Protein AF-A0A6N8BMF3-F1 (afdb_monomer_lite)

Radius of gyration: 26.38 Å; chains: 1; bounding box: 86×35×51 Å

Foldseek 3Di:
DDPPDPDPDDDPPPPPDDPDPPDPPVVVVVVVVVVVVVVVVVVVVLVVVVVCVVVPNDPDPVVVVVVVVVVVVVVVVVVVVVVVVVVVVVVVVVVVD

pLDDT: mean 70.54, std 13.39, range [40.81, 91.19]

Structure (mmCIF, N/CA/C/O backbone):
data_AF-A0A6N8BMF3-F1
#
_entry.id   AF-A0A6N8BMF3-F1
#
loop_
_atom_site.group_PDB
_atom_site.id
_atom_site.type_symbol
_atom_site.label_atom_id
_atom_site.label_alt_id
_atom_site.label_comp_id
_atom_site.label_asym_id
_atom_site.label_entity_id
_atom_site.label_seq_id
_atom_site.pdbx_PDB_ins_code
_atom_site.Cartn_x
_atom_site.Cartn_y
_atom_site.Cartn_z
_atom_site.occupancy
_atom_site.B_iso_or_equiv
_atom_site.auth_seq_id
_atom_site.auth_comp_id
_atom_site.auth_asym_id
_atom_site.auth_atom_id
_atom_site.pdbx_PDB_model_num
ATOM 1 N N . MET A 1 1 ? 69.470 -24.530 19.894 1.00 49.72 1 MET A N 1
ATOM 2 C CA . MET A 1 1 ? 68.523 -23.809 19.019 1.00 49.72 1 MET A CA 1
ATOM 3 C C . MET A 1 1 ? 68.241 -24.655 17.790 1.00 49.72 1 MET A C 1
ATOM 5 O O . MET A 1 1 ? 69.064 -24.700 16.888 1.00 49.72 1 MET A O 1
ATOM 9 N N . LYS A 1 2 ? 67.109 -25.357 17.775 1.00 51.22 2 LYS A N 1
ATOM 10 C CA . LYS A 1 2 ? 66.455 -25.818 16.549 1.00 51.22 2 LYS A CA 1
ATOM 11 C C . LYS A 1 2 ? 65.011 -25.383 16.727 1.00 51.22 2 LYS A C 1
ATOM 13 O O . LYS A 1 2 ? 64.317 -25.888 17.598 1.00 51.22 2 LYS A O 1
ATOM 18 N N . ILE A 1 3 ? 64.687 -24.270 16.087 1.00 57.69 3 ILE A N 1
ATOM 19 C CA . ILE A 1 3 ? 63.362 -23.671 16.124 1.00 57.69 3 ILE A CA 1
ATOM 20 C C . ILE A 1 3 ? 62.631 -24.413 15.018 1.00 57.69 3 ILE A C 1
ATOM 22 O O . ILE A 1 3 ? 62.849 -24.120 13.844 1.00 57.69 3 ILE A O 1
ATOM 26 N N . ASP A 1 4 ? 61.891 -25.455 15.382 1.00 56.50 4 ASP A N 1
ATOM 27 C CA . ASP A 1 4 ? 61.059 -26.167 14.424 1.00 56.50 4 ASP A CA 1
ATOM 28 C C . ASP A 1 4 ? 60.002 -25.183 13.921 1.00 56.50 4 ASP A C 1
ATOM 30 O O . ASP A 1 4 ? 59.132 -24.717 14.659 1.00 56.50 4 ASP A O 1
ATOM 34 N N . ALA A 1 5 ? 60.170 -24.780 12.665 1.00 56.88 5 ALA A N 1
ATOM 35 C CA . ALA A 1 5 ? 59.280 -23.885 11.963 1.00 56.88 5 ALA A CA 1
ATOM 36 C C . ALA A 1 5 ? 57.910 -24.559 11.850 1.00 56.88 5 ALA A C 1
ATOM 38 O O . ALA A 1 5 ? 57.714 -25.486 11.063 1.00 56.88 5 ALA A O 1
ATOM 39 N N . ILE A 1 6 ? 56.959 -24.087 12.6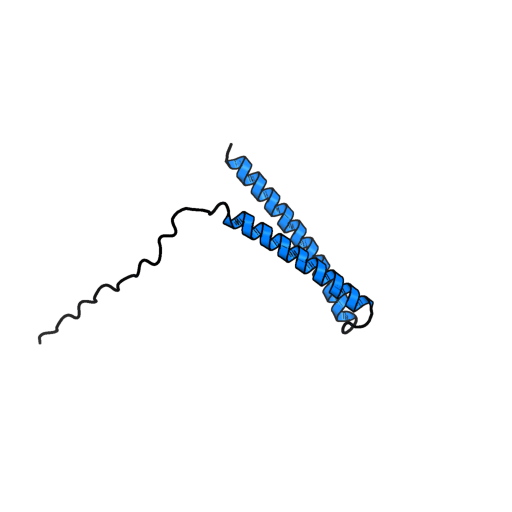53 1.00 58.41 6 ILE A N 1
ATOM 40 C CA . ILE A 1 6 ? 55.543 -24.404 12.509 1.00 58.41 6 ILE A CA 1
ATOM 41 C C . ILE A 1 6 ? 55.089 -23.742 11.207 1.00 58.41 6 I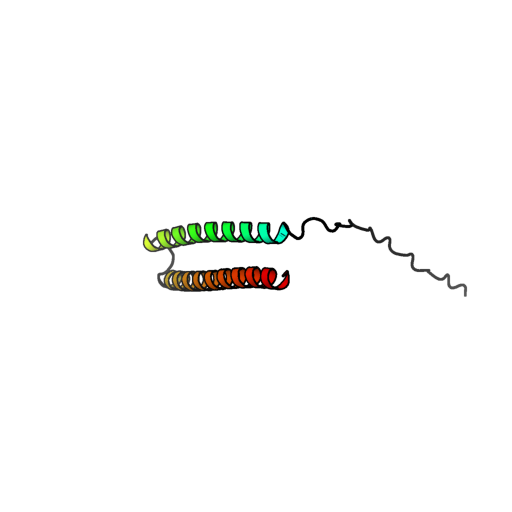LE A C 1
ATOM 43 O O . ILE A 1 6 ? 54.722 -22.569 11.177 1.00 58.41 6 ILE A O 1
ATOM 47 N N . LEU A 1 7 ? 55.186 -24.482 10.104 1.00 66.12 7 LEU A N 1
ATOM 48 C CA . LEU A 1 7 ? 54.560 -24.116 8.842 1.00 66.12 7 LEU A CA 1
ATOM 49 C C . LEU A 1 7 ? 53.037 -24.100 9.067 1.00 66.12 7 LEU A C 1
ATOM 51 O O . LEU A 1 7 ? 52.485 -25.128 9.474 1.00 66.12 7 LEU A O 1
ATOM 55 N N . PRO A 1 8 ? 52.337 -22.975 8.837 1.00 63.81 8 PRO A N 1
ATOM 56 C CA . PRO A 1 8 ? 50.885 -22.950 8.906 1.00 63.81 8 PRO A CA 1
ATOM 57 C C . PRO A 1 8 ? 50.338 -23.847 7.795 1.00 63.81 8 PRO A C 1
ATOM 59 O O . PRO A 1 8 ? 50.563 -23.599 6.610 1.00 63.81 8 PRO A O 1
ATOM 62 N N . GLN A 1 9 ? 49.658 -24.927 8.178 1.00 70.81 9 GLN A N 1
ATOM 63 C CA . GLN A 1 9 ? 48.990 -25.785 7.208 1.00 70.81 9 GLN A CA 1
ATOM 64 C C . GLN A 1 9 ? 47.842 -25.007 6.552 1.00 70.81 9 GLN A C 1
ATOM 66 O O . GLN A 1 9 ? 47.112 -24.302 7.257 1.00 70.81 9 GLN A O 1
ATOM 71 N N . PRO A 1 10 ? 47.671 -25.106 5.222 1.00 65.00 10 PRO A N 1
ATOM 72 C CA . PRO A 1 10 ? 46.571 -24.452 4.539 1.00 65.00 10 PRO A CA 1
ATOM 73 C C . PRO A 1 10 ? 45.253 -25.003 5.081 1.00 65.00 10 PRO A C 1
ATOM 75 O O . PRO A 1 10 ? 45.021 -26.211 5.118 1.00 65.00 10 PRO A O 1
ATOM 78 N N . ILE A 1 11 ? 44.404 -24.089 5.534 1.00 70.38 11 ILE A N 1
ATOM 79 C CA . ILE A 1 11 ? 43.059 -24.386 6.009 1.00 70.38 11 ILE A CA 1
ATOM 80 C C . ILE A 1 11 ? 42.307 -25.020 4.829 1.00 70.38 11 ILE A C 1
ATOM 82 O O . ILE A 1 11 ? 42.258 -24.399 3.763 1.00 70.38 11 ILE A O 1
ATOM 86 N N . PRO A 1 12 ? 41.722 -26.224 4.964 1.00 58.06 12 PRO A N 1
ATOM 87 C CA . PRO A 1 12 ? 40.870 -26.771 3.924 1.00 58.06 12 PRO A CA 1
ATOM 88 C C . PRO A 1 12 ? 39.619 -25.897 3.841 1.00 58.06 12 PRO A C 1
ATOM 90 O O . PRO A 1 12 ? 38.709 -26.000 4.668 1.00 58.06 12 PRO A O 1
ATOM 93 N N . ILE A 1 13 ? 39.578 -25.011 2.849 1.00 58.91 13 ILE A N 1
ATOM 94 C CA . ILE A 1 13 ? 38.346 -24.329 2.483 1.00 58.91 13 ILE A CA 1
ATOM 95 C C . ILE A 1 13 ? 37.462 -25.410 1.875 1.00 58.91 13 ILE A C 1
ATOM 97 O O . ILE A 1 13 ? 37.695 -25.872 0.761 1.00 58.91 13 ILE A O 1
ATOM 101 N N . LYS A 1 14 ? 36.472 -25.873 2.646 1.00 58.00 14 LYS A N 1
ATOM 102 C CA . LYS A 1 14 ? 35.322 -26.568 2.074 1.00 58.00 14 LYS A CA 1
ATOM 103 C C . LYS A 1 14 ? 34.699 -25.592 1.084 1.00 58.00 14 LYS A C 1
ATOM 105 O O . LYS A 1 14 ? 34.019 -24.656 1.498 1.00 58.00 14 LYS A O 1
ATOM 110 N N . GLU A 1 15 ? 34.955 -25.819 -0.198 1.00 50.44 15 GLU A N 1
ATOM 111 C CA . GLU A 1 15 ? 34.180 -25.273 -1.305 1.00 50.44 15 GLU A CA 1
ATOM 112 C C . GLU A 1 15 ? 32.743 -25.783 -1.156 1.00 50.44 15 GLU A C 1
ATOM 114 O O . GLU A 1 15 ? 32.328 -26.813 -1.685 1.00 50.44 15 GLU A O 1
ATOM 119 N N . GLY A 1 16 ? 31.991 -25.080 -0.314 1.00 46.03 16 GLY A N 1
ATOM 120 C CA . GLY A 1 16 ? 30.554 -25.182 -0.226 1.00 46.03 16 GLY A CA 1
ATOM 121 C C . GLY A 1 16 ? 29.973 -24.558 -1.478 1.00 46.03 16 GLY A C 1
ATOM 122 O O . GLY A 1 16 ? 29.729 -23.362 -1.503 1.00 46.03 16 GLY A O 1
ATOM 123 N N . GLN A 1 17 ? 29.766 -25.415 -2.474 1.00 45.31 17 GLN A N 1
ATOM 124 C CA . GLN A 1 17 ? 28.776 -25.283 -3.536 1.00 45.31 17 GLN A CA 1
ATOM 125 C C . GLN A 1 17 ? 28.929 -24.027 -4.396 1.00 45.31 17 GLN A C 1
ATOM 127 O O . GLN A 1 17 ? 28.407 -22.951 -4.125 1.00 45.31 17 GLN A O 1
ATOM 132 N N . THR A 1 18 ? 29.580 -24.247 -5.532 1.00 41.84 18 THR A N 1
ATOM 133 C CA . THR A 1 18 ? 29.291 -23.557 -6.783 1.00 41.84 18 THR A CA 1
ATOM 134 C C . THR A 1 18 ? 27.784 -23.599 -7.063 1.00 41.84 18 THR A C 1
ATOM 136 O O . THR A 1 18 ? 27.284 -24.528 -7.701 1.00 41.84 18 THR A O 1
ATOM 139 N N . SER A 1 19 ? 27.051 -22.592 -6.597 1.00 42.94 19 SER A N 1
ATOM 140 C CA . SER A 1 19 ? 25.792 -22.192 -7.216 1.00 42.94 19 SER A CA 1
ATOM 141 C C . SER A 1 19 ? 26.156 -21.641 -8.588 1.00 42.94 19 SER A C 1
ATOM 143 O O . SER A 1 19 ? 26.660 -20.524 -8.711 1.00 42.94 19 SER A O 1
ATOM 145 N N . GLY A 1 20 ? 26.018 -22.481 -9.611 1.00 40.81 20 GLY A N 1
ATOM 146 C CA . GLY A 1 20 ? 26.188 -22.072 -10.998 1.00 40.81 20 GLY A CA 1
ATOM 147 C C . GLY A 1 20 ? 25.232 -20.933 -11.378 1.00 40.81 20 GLY A C 1
ATOM 148 O O . GLY A 1 20 ? 24.288 -20.635 -10.644 1.00 40.81 20 GLY A O 1
ATOM 149 N N . PRO A 1 21 ? 25.449 -20.297 -12.539 1.00 45.66 21 PRO A N 1
ATOM 150 C CA . PRO A 1 21 ? 24.566 -19.262 -13.051 1.00 45.66 21 PRO A CA 1
ATOM 151 C C . PRO A 1 21 ? 23.280 -19.923 -13.565 1.00 45.66 21 PRO A C 1
ATOM 153 O O . PRO A 1 21 ? 23.152 -20.232 -14.747 1.00 45.66 21 PRO A O 1
ATOM 156 N N . ALA A 1 22 ? 22.343 -20.186 -12.662 1.00 49.47 22 ALA A N 1
ATOM 157 C CA . ALA A 1 22 ? 20.988 -20.608 -12.975 1.00 49.47 22 ALA A CA 1
ATOM 158 C C . ALA A 1 22 ? 20.021 -19.825 -12.071 1.00 49.47 22 ALA A C 1
ATOM 160 O O . ALA A 1 22 ? 20.182 -19.806 -10.855 1.00 49.47 22 ALA A O 1
ATOM 161 N N . ASP A 1 23 ? 19.048 -19.163 -12.698 1.00 48.56 23 ASP A N 1
ATOM 162 C CA . ASP A 1 23 ? 17.831 -18.597 -12.091 1.00 48.56 23 ASP A CA 1
ATOM 163 C C . ASP A 1 23 ? 17.882 -17.254 -11.343 1.00 48.56 23 ASP A C 1
ATOM 165 O O . ASP A 1 23 ? 17.046 -16.964 -10.488 1.00 48.56 23 ASP A O 1
ATOM 169 N N . GLU A 1 24 ? 18.739 -16.319 -11.758 1.00 54.34 24 GLU A N 1
ATOM 170 C CA . GLU A 1 24 ? 18.587 -14.915 -11.323 1.00 54.34 24 GLU A CA 1
ATOM 171 C C . GLU A 1 24 ? 17.301 -14.255 -11.879 1.00 54.34 24 GLU A C 1
ATOM 173 O O . GLU A 1 24 ? 16.752 -13.329 -11.281 1.00 54.34 24 GLU A O 1
ATOM 178 N N . LYS A 1 25 ? 16.762 -14.772 -12.996 1.00 53.16 25 LYS A N 1
ATOM 179 C CA . LYS A 1 25 ? 15.520 -14.275 -13.618 1.00 53.16 25 LYS A CA 1
ATOM 180 C C . LYS A 1 25 ? 14.242 -14.712 -12.889 1.00 53.16 25 LYS A C 1
ATOM 182 O O . LYS A 1 25 ? 13.264 -13.968 -12.939 1.00 53.16 25 LYS A O 1
ATOM 187 N N . ASP A 1 26 ? 14.258 -15.840 -12.177 1.00 57.19 26 ASP A N 1
ATOM 188 C CA . ASP A 1 26 ? 13.107 -16.313 -11.388 1.00 57.19 26 ASP A CA 1
ATOM 189 C C . ASP A 1 26 ? 13.085 -15.749 -9.958 1.00 57.19 26 ASP A C 1
ATOM 191 O O . ASP A 1 26 ? 12.025 -15.649 -9.340 1.00 57.19 26 ASP A O 1
ATOM 195 N N . SER A 1 27 ? 14.225 -15.278 -9.447 1.00 69.50 27 SER A N 1
ATOM 196 C CA . SER A 1 27 ? 14.361 -14.727 -8.091 1.00 69.50 27 SER A CA 1
ATOM 197 C C . SER A 1 27 ? 13.522 -13.462 -7.857 1.00 69.50 27 SER A C 1
ATOM 199 O O . SER A 1 27 ? 12.707 -13.410 -6.931 1.00 69.50 27 SER A O 1
ATOM 201 N N . PHE A 1 28 ? 13.660 -12.442 -8.713 1.00 72.44 28 PHE A N 1
ATOM 202 C CA . PHE A 1 28 ? 12.976 -11.160 -8.506 1.00 72.44 28 PHE A CA 1
ATOM 203 C C . PHE A 1 28 ? 11.463 -11.257 -8.738 1.00 72.44 28 PHE A C 1
ATOM 205 O O . PHE A 1 28 ? 10.681 -10.703 -7.966 1.00 72.44 28 PHE A O 1
ATOM 212 N N . GLY A 1 29 ? 11.037 -11.982 -9.777 1.00 79.44 29 GLY A N 1
ATOM 213 C CA . GLY A 1 29 ? 9.618 -12.200 -10.067 1.00 79.44 29 GLY A CA 1
ATOM 214 C C . GLY A 1 29 ? 8.915 -12.963 -8.944 1.00 79.44 29 GLY A C 1
ATOM 215 O O . GLY A 1 29 ? 7.814 -12.585 -8.538 1.00 79.44 29 GLY A O 1
ATOM 216 N N . HIS A 1 30 ? 9.578 -13.978 -8.384 1.00 80.94 30 HIS A N 1
ATOM 217 C CA . HIS A 1 30 ? 9.086 -14.714 -7.224 1.00 80.94 30 HIS A CA 1
ATOM 218 C C . HIS A 1 30 ? 9.022 -13.829 -5.969 1.00 80.94 30 HIS A C 1
ATOM 220 O O . HIS A 1 30 ? 8.001 -13.820 -5.280 1.00 80.94 30 HIS A O 1
ATOM 226 N N . LEU A 1 31 ? 10.053 -13.015 -5.709 1.00 79.19 31 LEU A N 1
ATOM 227 C CA . LEU A 1 31 ? 10.078 -12.064 -4.591 1.00 79.19 31 LEU A CA 1
ATOM 228 C C . LEU A 1 31 ? 8.968 -11.005 -4.705 1.00 79.19 31 LEU A C 1
ATOM 230 O O . LEU A 1 31 ? 8.309 -10.676 -3.717 1.00 79.19 31 LEU A O 1
ATOM 234 N N . LEU A 1 32 ? 8.725 -10.492 -5.913 1.00 75.50 32 LEU A N 1
ATOM 235 C CA . LEU A 1 32 ? 7.660 -9.532 -6.188 1.00 75.50 32 LEU A CA 1
ATOM 236 C C . LEU A 1 32 ? 6.279 -10.169 -6.008 1.00 75.50 32 LEU A C 1
ATOM 238 O O . LEU A 1 32 ? 5.405 -9.570 -5.387 1.00 75.50 32 LEU A O 1
ATOM 242 N N . ASN A 1 33 ? 6.082 -11.391 -6.508 1.00 82.31 33 ASN A N 1
ATOM 243 C CA . ASN A 1 33 ? 4.835 -12.134 -6.324 1.00 82.31 33 ASN A CA 1
ATOM 244 C C . ASN A 1 33 ? 4.562 -12.398 -4.836 1.00 82.31 33 ASN A C 1
ATOM 246 O O . ASN A 1 33 ? 3.445 -12.187 -4.365 1.00 82.31 33 ASN A O 1
ATOM 250 N N . GLN A 1 34 ? 5.597 -12.777 -4.085 1.00 83.81 34 GLN A N 1
ATOM 251 C CA . GLN A 1 34 ? 5.511 -12.964 -2.642 1.00 83.81 34 GLN A CA 1
ATOM 252 C C . GLN A 1 34 ? 5.160 -11.653 -1.927 1.00 83.81 34 GLN A C 1
ATOM 254 O O . GLN A 1 34 ? 4.208 -11.620 -1.158 1.00 83.81 34 GLN A O 1
ATOM 259 N N . SER A 1 35 ? 5.830 -10.550 -2.267 1.00 75.75 35 SER A N 1
ATOM 260 C CA . SER A 1 35 ? 5.551 -9.230 -1.682 1.00 75.75 35 SER A CA 1
ATOM 261 C C . SER A 1 35 ? 4.125 -8.750 -1.976 1.00 75.75 35 SER A C 1
ATOM 263 O O . SER A 1 35 ? 3.482 -8.142 -1.125 1.00 75.75 35 SER A O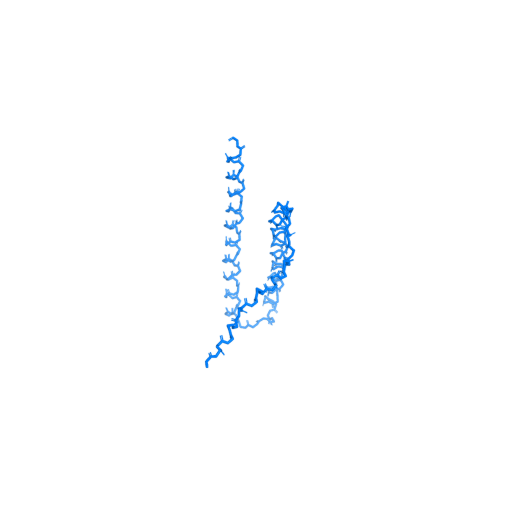 1
ATOM 265 N N . LEU A 1 36 ? 3.596 -9.044 -3.171 1.00 81.75 36 LEU A N 1
ATOM 266 C CA . LEU A 1 36 ? 2.207 -8.742 -3.535 1.00 81.75 36 LEU A CA 1
ATOM 267 C C . LEU A 1 36 ? 1.203 -9.583 -2.736 1.00 81.75 36 LEU A C 1
ATOM 269 O O . LEU A 1 36 ? 0.164 -9.063 -2.327 1.00 81.75 36 LEU A O 1
ATOM 273 N N . LYS A 1 37 ? 1.506 -10.863 -2.488 1.00 86.12 37 LYS A N 1
ATOM 274 C CA . LYS A 1 37 ? 0.698 -11.721 -1.607 1.00 86.12 37 LYS A CA 1
ATOM 275 C C . LYS A 1 37 ? 0.731 -11.229 -0.164 1.00 86.12 37 LYS A C 1
ATOM 277 O O . LYS A 1 37 ? -0.320 -11.151 0.466 1.00 86.12 37 LYS A O 1
ATOM 282 N N . ASP A 1 38 ? 1.903 -10.848 0.330 1.00 82.25 38 ASP A N 1
ATOM 283 C CA . ASP A 1 38 ? 2.080 -10.341 1.692 1.00 82.25 38 ASP A CA 1
ATOM 284 C C . ASP A 1 38 ? 1.346 -9.007 1.884 1.00 82.25 38 ASP A C 1
ATOM 286 O O . ASP A 1 38 ? 0.676 -8.800 2.896 1.00 82.25 38 ASP A O 1
ATOM 290 N N . LEU A 1 39 ? 1.374 -8.131 0.875 1.00 82.44 39 LEU A N 1
ATOM 291 C CA . LEU A 1 39 ? 0.593 -6.897 0.860 1.00 82.44 39 LEU A CA 1
ATOM 292 C C . LEU A 1 39 ? -0.915 -7.178 0.895 1.00 82.44 39 LEU A C 1
ATOM 294 O O . LEU A 1 39 ? -1.634 -6.535 1.655 1.00 82.44 39 LEU A O 1
ATOM 298 N N . ASN A 1 40 ? -1.400 -8.142 0.107 1.00 84.25 40 ASN A N 1
ATOM 299 C CA . ASN A 1 40 ? -2.811 -8.529 0.119 1.00 84.25 40 ASN A CA 1
ATOM 300 C C . ASN A 1 40 ? -3.230 -9.081 1.492 1.00 84.25 40 ASN A C 1
ATOM 302 O O . ASN A 1 40 ? -4.247 -8.665 2.042 1.00 84.25 40 ASN A O 1
ATOM 306 N N . ALA A 1 41 ? -2.405 -9.941 2.093 1.00 85.00 41 ALA A N 1
ATOM 307 C CA . ALA A 1 41 ? -2.635 -10.445 3.443 1.00 85.00 41 ALA A CA 1
ATOM 308 C C . ALA A 1 41 ? -2.633 -9.315 4.493 1.00 85.00 41 ALA A C 1
ATOM 310 O O . ALA A 1 41 ? -3.467 -9.311 5.401 1.00 85.00 41 ALA A O 1
ATOM 311 N N . SER A 1 42 ? -1.736 -8.332 4.358 1.00 77.00 42 SER A N 1
ATOM 312 C CA . SER A 1 42 ? -1.698 -7.148 5.223 1.00 77.00 42 SER A CA 1
ATOM 313 C C . SER A 1 42 ? -2.926 -6.258 5.037 1.00 77.00 42 SER A C 1
ATOM 315 O O . SER A 1 42 ? -3.414 -5.703 6.017 1.00 77.00 42 SER A O 1
ATOM 317 N N . GLN A 1 43 ? -3.444 -6.135 3.814 1.00 76.44 43 GLN A N 1
ATOM 318 C CA . GLN A 1 43 ? -4.656 -5.372 3.520 1.00 76.44 43 GLN A CA 1
ATOM 319 C C . GLN A 1 43 ? -5.875 -5.999 4.203 1.00 76.44 43 GLN A C 1
ATOM 321 O O . GLN A 1 43 ? -6.603 -5.305 4.904 1.00 76.44 43 GLN A O 1
ATOM 326 N N . VAL A 1 44 ? -6.040 -7.320 4.089 1.00 85.94 44 VAL A N 1
ATOM 327 C CA . VAL A 1 44 ? -7.131 -8.051 4.756 1.00 85.94 44 VAL A CA 1
ATOM 328 C C . VAL A 1 44 ? -7.033 -7.934 6.282 1.00 85.94 44 VAL A C 1
ATOM 330 O O . VAL A 1 44 ? -8.040 -7.723 6.953 1.00 85.94 44 VAL A O 1
ATOM 333 N N . LYS A 1 45 ? -5.820 -8.019 6.847 1.00 78.12 45 LYS A N 1
ATOM 334 C CA . LYS A 1 45 ? -5.598 -7.784 8.284 1.00 78.12 45 LYS A CA 1
ATOM 335 C C . LYS A 1 45 ? -5.932 -6.357 8.708 1.00 78.12 45 LYS A C 1
ATOM 337 O O . LYS A 1 45 ? -6.482 -6.171 9.789 1.00 78.12 45 LYS A O 1
ATOM 342 N N . ALA A 1 46 ? -5.577 -5.366 7.893 1.00 70.75 46 ALA A N 1
ATOM 343 C CA . ALA A 1 46 ? -5.890 -3.972 8.172 1.00 70.75 46 ALA A CA 1
ATOM 344 C C . ALA A 1 46 ? -7.408 -3.736 8.163 1.00 70.75 46 ALA A C 1
ATOM 346 O O . ALA A 1 46 ? -7.915 -3.103 9.083 1.00 70.75 46 ALA A O 1
ATOM 347 N N . ASP A 1 47 ? -8.140 -4.309 7.203 1.00 77.50 47 ASP A N 1
ATOM 348 C CA . ASP A 1 47 ? -9.605 -4.218 7.143 1.00 77.50 47 ASP A CA 1
ATOM 349 C C . ASP A 1 47 ? -10.281 -4.856 8.370 1.00 77.50 47 ASP A C 1
ATOM 351 O O . ASP A 1 47 ? -11.216 -4.284 8.941 1.00 77.50 47 ASP A O 1
ATOM 355 N N . ASP A 1 48 ? -9.787 -6.009 8.832 1.00 78.25 48 ASP A N 1
ATOM 356 C CA . ASP A 1 48 ? -10.293 -6.659 10.047 1.00 78.25 48 ASP A CA 1
ATOM 357 C C . ASP A 1 48 ? -9.963 -5.840 11.308 1.00 78.25 48 ASP A C 1
ATOM 359 O O . ASP A 1 48 ? -10.829 -5.613 12.153 1.00 78.25 48 ASP A O 1
ATOM 363 N N . ALA A 1 49 ? -8.749 -5.289 11.404 1.00 66.88 49 ALA A N 1
ATOM 364 C CA . ALA A 1 49 ? -8.354 -4.407 12.504 1.00 66.88 49 ALA A CA 1
ATOM 365 C C . ALA A 1 49 ? -9.192 -3.115 12.548 1.00 66.88 49 ALA A C 1
ATOM 367 O O . ALA A 1 49 ? -9.623 -2.689 13.622 1.00 66.88 49 ALA A O 1
ATOM 368 N N . ILE A 1 50 ? -9.487 -2.519 11.388 1.00 68.94 50 ILE A N 1
ATOM 369 C CA . ILE A 1 50 ? -10.382 -1.360 11.265 1.00 68.94 50 ILE A CA 1
ATOM 370 C C . ILE A 1 50 ? -11.801 -1.743 11.703 1.00 68.94 50 ILE A C 1
ATOM 372 O O . ILE A 1 50 ? -12.430 -1.010 12.463 1.00 68.94 50 ILE A O 1
ATOM 376 N N . THR A 1 51 ? -12.299 -2.911 11.297 1.00 68.81 51 THR A N 1
ATOM 377 C CA . THR A 1 51 ? -13.634 -3.397 11.685 1.00 68.81 51 THR A CA 1
ATOM 378 C C . THR A 1 51 ? -13.736 -3.649 13.195 1.00 68.81 51 THR A C 1
ATOM 380 O O . THR A 1 51 ? -14.716 -3.261 13.839 1.00 68.81 51 THR A O 1
ATOM 383 N N . GLN A 1 52 ? -12.706 -4.243 13.800 1.00 64.38 52 GLN A N 1
ATOM 384 C CA . GLN A 1 52 ? -12.625 -4.470 15.247 1.00 64.38 52 GLN A CA 1
ATOM 385 C C . GLN A 1 52 ? -12.510 -3.164 16.041 1.00 64.38 52 GLN A C 1
ATOM 387 O O . GLN A 1 52 ? -13.059 -3.049 17.141 1.00 64.38 52 GLN A O 1
ATOM 392 N N . PHE A 1 53 ? -11.863 -2.150 15.469 1.00 61.25 53 PHE A N 1
ATOM 393 C CA . PHE A 1 53 ? -11.862 -0.818 16.049 1.00 61.25 53 PHE A CA 1
ATOM 394 C C . PHE A 1 53 ? -13.238 -0.143 15.983 1.00 61.25 53 PHE A C 1
ATOM 396 O O . PHE A 1 53 ? -13.739 0.330 17.002 1.00 61.25 53 PHE A O 1
ATOM 403 N N . LEU A 1 54 ? -13.877 -0.129 14.810 1.00 63.34 54 LEU A N 1
ATOM 404 C CA . LEU A 1 54 ? -15.183 0.512 14.604 1.00 63.34 54 LEU A CA 1
ATOM 405 C C . LEU A 1 54 ? -16.299 -0.133 15.443 1.00 63.34 54 LEU A C 1
ATOM 407 O O . LEU A 1 54 ? -17.264 0.536 15.806 1.00 63.34 54 LEU A O 1
ATOM 411 N N . THR A 1 55 ? -16.159 -1.417 15.789 1.00 66.62 55 THR A N 1
ATOM 412 C CA . THR A 1 55 ? -17.082 -2.150 16.675 1.00 66.62 55 THR A CA 1
ATOM 413 C C . THR A 1 55 ? -16.852 -1.891 18.171 1.00 66.62 55 THR A C 1
ATOM 415 O O . THR A 1 55 ? -17.540 -2.479 19.006 1.00 66.62 55 THR A O 1
ATOM 418 N N . GLY A 1 56 ? -15.924 -0.996 18.531 1.00 57.09 56 GLY A N 1
ATOM 419 C CA . GLY A 1 56 ? -15.729 -0.530 19.907 1.00 57.09 56 GLY A CA 1
ATOM 420 C C . GLY A 1 56 ? -14.987 -1.511 20.818 1.00 57.09 56 GLY A C 1
ATOM 421 O O . GLY A 1 56 ? -15.022 -1.350 22.035 1.00 57.09 56 GLY A O 1
ATOM 422 N N . LYS A 1 57 ? -14.322 -2.528 20.249 1.00 58.72 57 LYS A N 1
ATOM 423 C CA . LYS A 1 57 ? -13.498 -3.504 20.988 1.00 58.72 57 LYS A CA 1
ATOM 424 C C . LYS A 1 57 ? -11.998 -3.180 20.974 1.00 58.72 57 LYS A C 1
ATOM 426 O O . LYS A 1 57 ? -11.230 -3.881 21.626 1.00 58.72 57 LYS A O 1
ATOM 431 N N . GLY A 1 58 ? -11.587 -2.149 20.234 1.00 55.34 58 GLY A N 1
ATOM 432 C CA . GLY A 1 58 ? -10.191 -1.749 20.061 1.00 55.34 58 GLY A CA 1
ATOM 433 C C . GLY A 1 58 ? -9.780 -0.604 20.981 1.00 55.34 58 GLY A C 1
ATOM 434 O O . GLY A 1 58 ? -10.509 0.373 21.138 1.00 55.34 58 GLY A O 1
ATOM 435 N N . ASP A 1 59 ? -8.601 -0.758 21.572 1.00 61.00 59 ASP A N 1
ATOM 436 C CA . ASP A 1 59 ? -7.960 0.139 22.530 1.00 61.00 59 ASP A CA 1
ATOM 437 C C . ASP A 1 59 ? -7.985 1.620 22.095 1.00 61.00 59 ASP A C 1
ATOM 439 O O . ASP A 1 59 ? -7.733 1.925 20.932 1.00 61.00 59 ASP A O 1
ATOM 443 N N . ASN A 1 60 ? -8.287 2.511 23.049 1.00 61.00 60 ASN A N 1
ATOM 444 C CA . ASN A 1 60 ? -8.193 3.981 23.025 1.00 61.00 60 ASN A CA 1
ATOM 445 C C . ASN A 1 60 ? -8.269 4.675 21.640 1.00 61.00 60 ASN A C 1
ATOM 447 O O . ASN A 1 60 ? -7.316 4.639 20.876 1.00 61.00 60 ASN A O 1
ATOM 451 N N . LEU A 1 61 ? -9.338 5.444 21.372 1.00 63.50 61 LEU A N 1
ATOM 452 C CA . LEU A 1 61 ? -9.587 6.274 20.165 1.00 63.50 61 LEU A CA 1
ATOM 453 C C . LEU A 1 61 ? -8.338 6.891 19.487 1.00 63.50 61 LEU A C 1
ATOM 455 O O . LEU A 1 61 ? -8.265 6.954 18.261 1.00 63.50 61 LEU A O 1
ATOM 459 N N . HIS A 1 62 ? -7.354 7.341 20.270 1.00 66.69 62 HIS A N 1
ATOM 460 C CA . HIS A 1 62 ? -6.072 7.854 19.778 1.00 66.69 62 HIS A CA 1
ATOM 461 C C . HIS A 1 62 ? -5.277 6.841 18.944 1.00 66.69 62 HIS A C 1
ATOM 463 O O . HIS A 1 62 ? -4.785 7.185 17.872 1.00 66.69 62 HIS A O 1
ATOM 469 N N . SER A 1 63 ? -5.192 5.594 19.400 1.00 67.06 63 SER A N 1
ATOM 470 C CA . SER A 1 63 ? -4.431 4.514 18.773 1.00 67.06 63 SER A CA 1
ATOM 471 C C . SER A 1 63 ? -4.897 4.225 17.352 1.00 67.06 63 SER A C 1
ATOM 473 O O . SER A 1 63 ? -4.092 3.853 16.504 1.00 67.06 63 SER A O 1
ATOM 475 N N . VAL A 1 64 ? -6.178 4.437 17.054 1.00 72.62 64 VAL A N 1
ATOM 476 C CA . VAL A 1 64 ? -6.703 4.110 15.725 1.00 72.62 64 VAL A CA 1
ATOM 477 C C . VAL A 1 64 ? -6.786 5.292 14.788 1.00 72.62 64 VAL A C 1
ATOM 479 O O . VAL A 1 64 ? -6.636 5.102 13.587 1.00 72.62 64 VAL A O 1
ATOM 482 N N . VAL A 1 65 ? -6.886 6.521 15.290 1.00 76.19 65 VAL A N 1
ATOM 483 C CA . VAL A 1 65 ? -6.559 7.671 14.435 1.00 76.19 65 VAL A CA 1
ATOM 484 C C . VAL A 1 65 ? -5.096 7.577 13.978 1.00 76.19 65 VAL A C 1
ATOM 486 O O . VAL A 1 65 ? -4.815 7.806 12.805 1.00 76.19 65 VAL A O 1
ATOM 489 N N . ILE A 1 66 ? -4.184 7.151 14.864 1.00 75.62 66 ILE A N 1
ATOM 490 C CA . ILE A 1 66 ? -2.781 6.884 14.510 1.00 75.62 66 ILE A CA 1
ATOM 491 C C . ILE A 1 66 ? -2.682 5.734 13.500 1.00 75.62 66 ILE A C 1
ATOM 493 O O . ILE A 1 66 ? -2.084 5.912 12.443 1.00 75.62 66 ILE A O 1
ATOM 497 N N . GLY A 1 67 ? -3.311 4.587 13.779 1.00 76.06 67 GLY A N 1
ATOM 498 C CA . GLY A 1 67 ? -3.286 3.435 12.871 1.00 76.06 67 GLY A CA 1
ATOM 499 C C . GLY A 1 67 ? -3.884 3.731 11.490 1.00 76.06 67 GLY A C 1
ATOM 500 O O . GLY A 1 67 ? -3.379 3.244 10.481 1.00 76.06 67 GLY A O 1
ATOM 501 N N . LEU A 1 68 ? -4.917 4.575 11.418 1.00 78.88 68 LEU A N 1
ATOM 502 C CA . LEU A 1 68 ? -5.515 5.018 10.160 1.00 78.88 68 LEU A CA 1
ATOM 503 C C . LEU A 1 68 ? -4.560 5.911 9.356 1.00 78.88 68 LEU A C 1
ATOM 505 O O . LEU A 1 68 ? -4.429 5.727 8.144 1.00 78.88 68 LEU A O 1
ATOM 509 N N . GLU A 1 69 ? -3.890 6.865 10.006 1.00 82.06 69 GLU A N 1
ATOM 510 C CA . GLU A 1 69 ? -2.942 7.749 9.320 1.00 82.06 69 GLU A CA 1
ATOM 511 C C . GLU A 1 69 ? -1.695 6.975 8.859 1.00 82.06 69 GLU A C 1
ATOM 513 O O . GLU A 1 69 ? -1.215 7.185 7.743 1.00 82.06 69 GLU A O 1
ATOM 518 N N . GLU A 1 70 ? -1.229 6.010 9.658 1.00 78.62 70 GLU A N 1
ATOM 519 C CA . GLU A 1 70 ? -0.144 5.097 9.287 1.00 78.62 70 GLU A CA 1
ATOM 520 C C . GLU A 1 70 ? -0.530 4.209 8.095 1.00 78.62 70 GLU A C 1
ATOM 522 O O . GLU A 1 70 ? 0.217 4.114 7.119 1.00 78.62 70 GLU A O 1
ATOM 527 N N . ALA A 1 71 ? -1.728 3.614 8.109 1.00 79.50 71 ALA A N 1
ATOM 528 C CA . ALA A 1 71 ? -2.229 2.810 6.995 1.00 79.50 71 ALA A CA 1
ATOM 529 C C . ALA A 1 71 ? -2.317 3.630 5.699 1.00 79.50 71 ALA A C 1
ATOM 531 O O . ALA A 1 71 ? -1.865 3.188 4.640 1.00 79.50 71 AL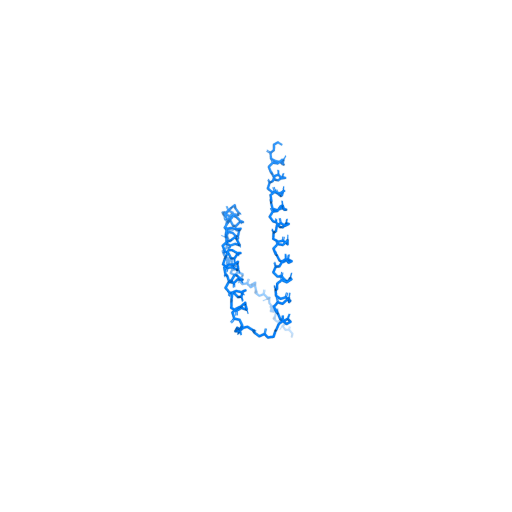A A O 1
ATOM 532 N N . LYS A 1 72 ? -2.836 4.859 5.783 1.00 82.06 72 LYS A N 1
ATOM 533 C CA . LYS A 1 72 ? -2.916 5.788 4.652 1.00 82.06 72 LYS A CA 1
ATOM 534 C C . LYS A 1 72 ? -1.532 6.143 4.103 1.00 82.06 72 LYS A C 1
ATOM 536 O O . LYS A 1 72 ? -1.347 6.124 2.884 1.00 82.06 72 LYS A O 1
ATOM 541 N N . PHE A 1 73 ? -0.557 6.421 4.968 1.00 88.75 73 PHE A N 1
ATOM 542 C CA . PHE A 1 73 ? 0.827 6.672 4.560 1.00 88.75 73 PHE A CA 1
ATOM 543 C C . PHE A 1 73 ? 1.449 5.447 3.867 1.00 88.75 73 PHE A C 1
ATOM 545 O O . PHE A 1 73 ? 2.002 5.562 2.770 1.00 88.75 73 PHE A O 1
ATOM 552 N N . ASN A 1 74 ? 1.275 4.255 4.438 1.00 79.81 74 ASN A N 1
ATOM 553 C CA . ASN A 1 74 ? 1.796 3.004 3.881 1.00 79.81 74 ASN A CA 1
ATOM 554 C C . ASN A 1 74 ? 1.178 2.667 2.514 1.00 79.81 74 ASN A C 1
ATOM 556 O O . ASN A 1 74 ? 1.881 2.219 1.600 1.00 79.81 74 ASN A O 1
ATOM 560 N N . MET A 1 75 ? -0.117 2.935 2.321 1.00 86.62 75 MET A N 1
ATOM 561 C CA . MET A 1 75 ? -0.768 2.787 1.015 1.00 86.62 75 MET A CA 1
ATOM 562 C C . MET A 1 75 ? -0.174 3.743 -0.026 1.00 86.62 75 MET A C 1
ATOM 564 O O . MET A 1 75 ? 0.102 3.327 -1.153 1.00 86.62 75 MET A O 1
ATOM 568 N N . GLN A 1 76 ? 0.072 5.006 0.337 1.00 87.00 76 GLN A N 1
ATOM 569 C CA . GLN A 1 76 ? 0.702 5.975 -0.567 1.00 87.00 76 GLN A CA 1
ATOM 570 C C . GLN A 1 76 ? 2.120 5.548 -0.961 1.00 87.00 76 GLN A C 1
ATOM 572 O O . GLN A 1 76 ? 2.466 5.585 -2.145 1.00 87.00 76 GLN A O 1
ATOM 577 N N . LEU A 1 77 ? 2.918 5.086 0.003 1.00 89.94 77 LEU A N 1
ATOM 578 C CA . LEU A 1 77 ? 4.258 4.561 -0.248 1.00 89.94 77 LEU A CA 1
ATOM 579 C C . LEU A 1 77 ? 4.222 3.362 -1.206 1.00 89.94 77 LEU A C 1
ATOM 581 O O . LEU A 1 77 ? 4.988 3.303 -2.166 1.00 89.94 77 LEU A O 1
ATOM 585 N N . THR A 1 78 ? 3.280 2.444 -1.004 1.00 88.31 78 THR A N 1
ATOM 586 C CA . THR A 1 78 ? 3.095 1.267 -1.863 1.00 88.31 78 THR A CA 1
ATOM 587 C C . THR A 1 78 ? 2.807 1.654 -3.316 1.00 88.31 78 THR A C 1
ATOM 589 O O . THR A 1 78 ? 3.369 1.067 -4.243 1.00 88.31 78 THR A O 1
ATOM 592 N N . VAL A 1 79 ? 1.976 2.677 -3.542 1.00 91.19 79 VAL A N 1
ATOM 5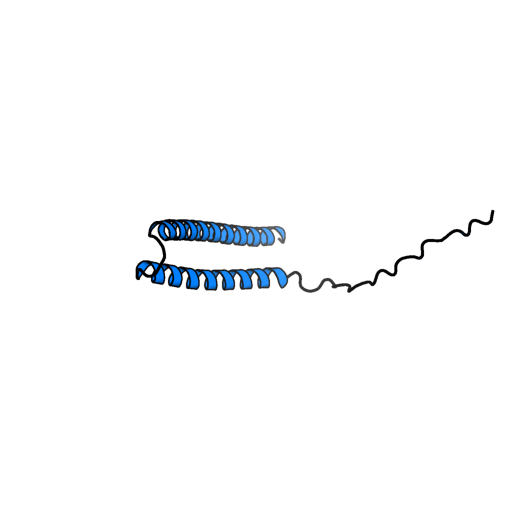93 C CA . VAL A 1 79 ? 1.702 3.193 -4.893 1.00 91.19 79 VAL A CA 1
ATOM 594 C C . VAL A 1 79 ? 2.969 3.763 -5.534 1.00 91.19 79 VAL A C 1
ATOM 596 O O . VAL A 1 79 ? 3.227 3.501 -6.710 1.00 91.19 79 VAL A O 1
ATOM 599 N N . GLN A 1 80 ? 3.789 4.496 -4.777 1.00 89.88 80 GLN A N 1
ATOM 600 C CA . GLN A 1 80 ? 5.058 5.018 -5.293 1.00 89.88 80 GLN A CA 1
ATOM 601 C C . GLN A 1 80 ? 6.040 3.897 -5.646 1.00 89.88 80 GLN A C 1
ATOM 603 O O . GLN A 1 80 ? 6.643 3.936 -6.718 1.00 89.88 80 GLN A O 1
ATOM 608 N N . ILE A 1 81 ? 6.149 2.868 -4.802 1.00 87.31 81 ILE A N 1
ATOM 609 C CA . ILE A 1 81 ? 6.978 1.688 -5.077 1.00 87.31 81 ILE A CA 1
ATOM 610 C C . ILE A 1 81 ? 6.496 0.989 -6.352 1.00 87.31 81 ILE A C 1
ATOM 612 O O . ILE A 1 81 ? 7.304 0.723 -7.241 1.00 87.31 81 ILE A O 1
ATOM 616 N N . ARG A 1 82 ? 5.183 0.761 -6.504 1.00 84.56 82 ARG A N 1
ATOM 617 C CA . ARG A 1 82 ? 4.602 0.184 -7.729 1.00 84.56 82 ARG A CA 1
ATOM 618 C C . ARG A 1 82 ? 4.996 0.990 -8.966 1.00 84.56 82 ARG A C 1
ATOM 620 O O . ARG A 1 82 ? 5.429 0.407 -9.957 1.00 84.56 82 ARG A O 1
ATOM 627 N N . ASN A 1 83 ? 4.854 2.313 -8.917 1.00 90.81 83 ASN A N 1
ATOM 628 C CA . ASN A 1 83 ? 5.212 3.180 -10.038 1.00 90.81 83 ASN A CA 1
ATOM 629 C C . ASN A 1 83 ? 6.709 3.083 -10.358 1.00 90.81 83 ASN A C 1
ATOM 631 O O . ASN A 1 83 ? 7.068 2.918 -11.522 1.00 90.81 83 ASN A O 1
ATOM 635 N N . LYS A 1 84 ? 7.572 3.088 -9.335 1.00 86.75 84 LYS A N 1
ATOM 636 C CA . LYS A 1 84 ? 9.025 2.990 -9.509 1.00 86.75 84 LYS A CA 1
ATOM 637 C C . LYS A 1 84 ? 9.462 1.654 -10.105 1.00 86.75 84 LYS A C 1
ATOM 639 O O . LYS A 1 84 ? 10.352 1.621 -10.948 1.00 86.75 84 LYS A O 1
ATOM 644 N N . LEU A 1 85 ? 8.809 0.562 -9.714 1.00 83.06 85 LEU A N 1
ATOM 645 C CA . LEU A 1 85 ? 9.044 -0.762 -10.289 1.00 83.06 85 LEU A CA 1
ATOM 646 C C . LEU A 1 85 ? 8.620 -0.829 -11.763 1.00 83.06 85 LEU A C 1
ATOM 648 O O . LEU A 1 85 ? 9.341 -1.395 -12.582 1.00 83.06 85 LEU A O 1
ATOM 652 N N . LEU A 1 86 ? 7.489 -0.212 -12.125 1.00 85.88 86 LEU A N 1
ATOM 653 C CA . LEU A 1 86 ? 7.056 -0.114 -13.523 1.00 85.88 86 LEU A CA 1
ATOM 654 C C . LEU A 1 86 ? 8.007 0.746 -14.366 1.00 85.88 86 LEU A C 1
ATOM 656 O O . LEU A 1 86 ? 8.269 0.409 -15.519 1.00 85.88 86 LEU A O 1
ATOM 660 N N . GLU A 1 87 ? 8.523 1.845 -13.814 1.00 85.62 87 GLU A N 1
ATOM 661 C CA . GLU A 1 87 ? 9.557 2.665 -14.456 1.00 85.62 87 GLU A CA 1
A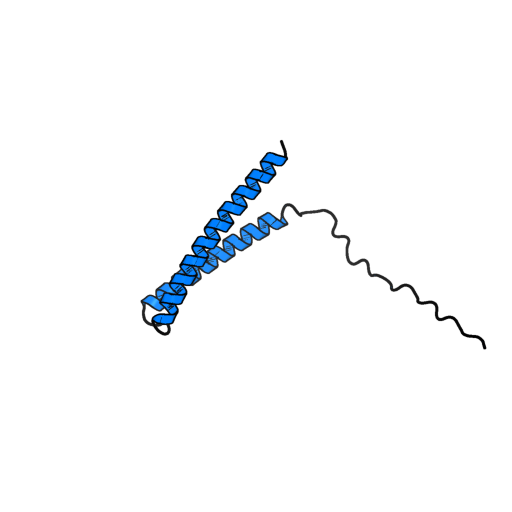TOM 662 C C . GLU A 1 87 ? 10.847 1.872 -14.671 1.00 85.62 87 GLU A C 1
ATOM 664 O O . GLU A 1 87 ? 11.359 1.847 -15.786 1.00 85.62 87 GLU A O 1
ATOM 669 N N . ALA A 1 88 ? 11.331 1.166 -13.645 1.00 84.62 88 ALA A N 1
ATOM 670 C CA . ALA A 1 88 ? 12.529 0.336 -13.737 1.00 84.62 88 ALA A CA 1
ATOM 671 C C . ALA A 1 88 ? 12.385 -0.773 -14.793 1.00 84.62 88 ALA A C 1
ATOM 673 O O . ALA A 1 88 ? 13.304 -1.003 -15.576 1.00 84.62 88 ALA A O 1
ATOM 674 N N . TYR A 1 89 ? 11.212 -1.413 -14.875 1.00 81.81 89 TYR A N 1
ATOM 675 C CA . TYR A 1 89 ? 10.919 -2.396 -15.920 1.00 81.81 89 TYR A CA 1
ATOM 676 C C . TYR A 1 89 ? 10.956 -1.776 -17.327 1.00 81.81 89 TYR A C 1
ATOM 678 O O . TYR A 1 89 ? 11.563 -2.339 -18.239 1.00 81.81 89 TYR A O 1
ATOM 686 N N . LYS A 1 90 ? 10.349 -0.594 -17.510 1.00 81.44 90 LYS A N 1
ATOM 687 C CA . LYS A 1 90 ? 10.380 0.135 -18.790 1.00 81.44 90 LYS A CA 1
ATOM 688 C C . LYS A 1 90 ? 11.797 0.554 -19.187 1.00 81.44 90 LYS A C 1
ATOM 690 O O . LYS A 1 90 ? 12.135 0.468 -20.365 1.00 81.44 90 LYS A O 1
ATOM 695 N N . GLU A 1 91 ? 12.605 0.993 -18.228 1.00 77.88 91 GLU A N 1
ATOM 696 C CA . GLU A 1 91 ? 13.988 1.414 -18.464 1.00 77.88 91 GLU A CA 1
ATOM 697 C C . GLU A 1 91 ? 14.868 0.234 -18.893 1.00 77.88 91 GLU A C 1
ATOM 699 O O . GLU A 1 91 ? 15.572 0.329 -19.896 1.00 77.88 91 GLU A O 1
ATOM 704 N N . MET A 1 92 ? 14.748 -0.921 -18.224 1.00 75.06 92 MET A N 1
ATOM 705 C CA . MET A 1 92 ? 15.455 -2.141 -18.635 1.00 75.06 92 MET A CA 1
ATOM 706 C C . MET A 1 92 ? 15.122 -2.551 -20.078 1.00 75.06 92 MET A C 1
ATOM 708 O O . MET A 1 92 ? 16.015 -2.957 -20.818 1.00 75.06 92 MET A O 1
ATOM 712 N N . MET A 1 93 ? 13.861 -2.401 -20.505 1.00 72.38 93 MET A N 1
ATOM 713 C CA . MET A 1 93 ? 13.459 -2.692 -21.888 1.00 72.38 93 MET A CA 1
ATOM 714 C C . MET A 1 93 ? 14.012 -1.680 -22.902 1.00 72.38 93 MET A C 1
ATOM 716 O O . MET A 1 93 ? 14.324 -2.063 -24.025 1.00 72.38 93 MET A O 1
ATOM 720 N N . ARG A 1 94 ? 14.164 -0.401 -22.527 1.00 71.12 94 ARG A N 1
ATOM 721 C CA . ARG A 1 94 ? 14.786 0.626 -23.388 1.00 71.12 94 ARG A CA 1
ATOM 722 C C . ARG A 1 94 ? 16.284 0.420 -23.583 1.00 71.12 94 ARG A C 1
ATOM 724 O O . ARG A 1 94 ? 16.811 0.900 -24.578 1.00 71.12 94 ARG A O 1
ATOM 731 N N . MET A 1 95 ? 16.955 -0.261 -22.658 1.00 67.31 95 MET A N 1
ATOM 732 C CA . MET A 1 95 ? 18.394 -0.520 -22.739 1.00 67.31 95 MET A CA 1
ATOM 733 C C . MET A 1 95 ? 18.755 -1.720 -23.631 1.00 67.31 95 MET A C 1
ATOM 735 O O . MET A 1 95 ? 19.917 -1.869 -23.991 1.00 67.31 95 MET A O 1
ATOM 739 N N . GLN A 1 96 ? 17.788 -2.587 -23.956 1.00 57.47 96 GLN A N 1
ATOM 740 C CA . GLN A 1 96 ? 18.005 -3.809 -24.744 1.00 57.47 96 GLN A CA 1
ATOM 741 C C . GLN A 1 96 ? 17.695 -3.672 -26.246 1.00 57.47 96 GLN A C 1
ATOM 743 O O . GLN A 1 96 ? 17.808 -4.672 -26.957 1.00 57.47 96 GLN A O 1
ATOM 748 N N . VAL A 1 97 ? 17.310 -2.486 -26.732 1.00 53.88 97 VAL A N 1
ATOM 749 C CA . VAL A 1 97 ? 17.126 -2.220 -28.175 1.00 53.88 97 VAL A CA 1
ATOM 750 C C . VAL A 1 97 ? 18.356 -1.589 -28.806 1.00 53.88 97 VAL A C 1
ATOM 752 O O . VAL A 1 97 ? 19.028 -0.789 -28.119 1.00 53.88 97 VAL A O 1
#

Secondary structure (DSSP, 8-state):
--------PPP---------S--HHHHHHHHHHHHHHHHHHHHHHHHHHHHHHHTT-SS-HHHHHHHHHHHHHHHHHHHHHHHHHHHHHHHHHHH--

Sequence (97 aa):
MKIDAILPQPIPIKEGQTSGPADEKDSFGHLLNQSLKDLNASQVKADDAITQFLTGKGDNLHSVVIGLEEAKFNMQLTVQIRNKLLEAYKEMMRMQV